Protein 3RF2 (pdb70)

CATH classification: 3.30.1490.10

Nearest PDB structures (foldseek):
  3rf2-assembly1_A  TM=1.006E+00  e=6.688E-35  Aquifex aeolicus
  4pdb-assembly1_A  TM=9.719E-01  e=3.179E-16  Bacillus anthracis str. Sterne
  8uu4-assembly1_h  TM=9.633E-01  e=9.511E-15  Listeria innocua
  8whx-assembly1_i  TM=9.579E-01  e=1.996E-14  Mycolicibacterium smegmatis MC2 155
  8cwo-assembly1_H  TM=9.218E-01  e=1.378E-14  Cutibacterium acnes

Organism: Aquifex aeolicus (strain VF5) (NCBI:txid224324)

Sequence (165 aa):
VDPIADMFSAIKNAIMRRDDFLYVPSSKLKERILDVLKKEGFIQDWEALKGEKYEEEYKKMKELAEKSPNPKMKRYLKQLEEYNKGTQYPIKIYLKYLDPKKRKSAITNIVKVSKGGRRVYAGVRTMPYVKRGLGIAIVSTDAGVMTDHEARRMRKGGEVIAFVW

Radius of gyration: 17.07 Å; Cα contacts (8 Å, |Δi|>4): 279; chains: 1; bounding box: 38×42×46 Å

InterPro domains:
  IPR000630 Small ribosomal subunit protein uS8 [MF_01302_B] (2-168)
  IPR000630 Small ribosomal subunit protein uS8 [PF00410] (5-168)
  IPR000630 Small ribosomal subunit protein uS8 [PTHR11758] (1-167)
  IPR035987 Small ribosomal subunit protein uS8 superfamily [SSF56047] (4-168)
  IPR047863 Small ribosomal subunit protein uS8, conserved site [PS00053] (138-155)

Structure (mmCIF, N/CA/C/O backbone):
data_3RF2
#
_entry.id   3RF2
#
_cell.length_a   96.235
_cell.length_b   96.235
_cell.length_c   37.614
_cell.angle_alpha   90.000
_cell.angle_beta   90.000
_cell.angle_gamma   90.000
#
_symmetry.space_group_name_H-M   'P 41 21 2'
#
loop_
_entity.id
_entity.type
_entity.pdbx_description
1 polymer '30S ribosomal protein S8'
2 non-polymer 'SULFATE ION'
3 water water
#
loop_
_atom_site.group_PDB
_atom_site.id
_atom_site.type_symbol
_atom_site.label_atom_id
_atom_site.label_alt_id
_atom_site.label_comp_id
_atom_site.label_asym_id
_atom_site.label_entity_id
_atom_site.label_seq_id
_atom_site.pdbx_PDB_ins_code
_atom_site.Cartn_x
_atom_site.Cartn_y
_atom_site.Cartn_z
_atom_site.occupancy
_atom_site.B_iso_or_equiv
_atom_site.auth_seq_id
_atom_site.auth_comp_id
_atom_site.auth_asym_id
_atom_site.auth_atom_id
_atom_site.pdbx_PDB_model_num
ATOM 1 N N . VAL A 1 4 ? -14.339 -31.248 11.547 1.00 70.90 4 VAL A N 1
ATOM 2 C CA . VAL A 1 4 ? -12.993 -31.784 11.360 1.00 71.35 4 VAL A CA 1
ATOM 3 C C . VAL A 1 4 ? -12.326 -31.180 10.124 1.00 69.43 4 VAL A C 1
ATOM 4 O O . VAL A 1 4 ? -12.473 -31.694 9.016 1.00 72.80 4 VAL A O 1
ATOM 6 N N . ASP A 1 5 ? -11.602 -30.083 10.326 1.00 64.28 5 ASP A N 1
ATOM 7 C CA . ASP A 1 5 ? -10.896 -29.387 9.247 1.00 60.99 5 ASP A CA 1
ATOM 8 C C . ASP A 1 5 ? -9.395 -29.492 9.506 1.00 60.21 5 ASP A C 1
ATOM 9 O O . ASP A 1 5 ? -8.868 -28.771 10.345 1.00 62.57 5 ASP A O 1
ATOM 14 N N . PRO A 1 6 ? -8.704 -30.398 8.793 1.00 57.97 6 PRO A N 1
ATOM 15 C CA . PRO A 1 6 ? -7.268 -30.641 9.023 1.00 55.06 6 PRO A CA 1
ATOM 16 C C . PRO A 1 6 ? -6.394 -29.410 8.776 1.00 49.67 6 PRO A C 1
ATOM 17 O O . PRO A 1 6 ? -5.518 -29.095 9.585 1.00 49.29 6 PRO A O 1
ATOM 21 N N . ILE A 1 7 ? -6.617 -28.732 7.659 1.00 42.17 7 ILE A N 1
ATOM 22 C CA . ILE A 1 7 ? -5.845 -27.542 7.350 1.00 42.54 7 ILE A CA 1
ATOM 23 C C . ILE A 1 7 ? -5.994 -26.498 8.455 1.00 46.33 7 ILE A C 1
ATOM 24 O O . ILE A 1 7 ? -5.024 -25.854 8.848 1.00 45.83 7 ILE A O 1
ATOM 29 N N . ALA A 1 8 ? -7.202 -26.365 8.992 1.00 49.25 8 ALA A N 1
ATOM 30 C CA . ALA A 1 8 ? -7.434 -25.439 10.094 1.00 49.04 8 ALA A CA 1
ATOM 31 C C . ALA A 1 8 ? -6.709 -25.887 11.365 1.00 49.95 8 ALA A C 1
ATOM 32 O O . ALA A 1 8 ? -6.201 -25.069 12.122 1.00 50.99 8 ALA A O 1
ATOM 34 N N . ASP A 1 9 ? -6.663 -27.190 11.603 1.00 49.63 9 ASP A N 1
ATOM 35 C CA . ASP A 1 9 ? -6.044 -27.697 12.825 1.00 49.86 9 ASP A CA 1
ATOM 36 C C . ASP A 1 9 ? -4.509 -27.549 12.796 1.00 47.66 9 ASP A C 1
ATOM 37 O O . ASP A 1 9 ? -3.867 -27.376 13.832 1.00 51.77 9 ASP A O 1
ATOM 42 N N . MET A 1 10 ? -3.939 -27.595 11.597 1.00 40.14 10 MET A N 1
ATOM 43 C CA . MET A 1 10 ? -2.529 -27.284 11.394 1.00 42.00 10 MET A CA 1
ATOM 44 C C . MET A 1 10 ? -2.214 -25.826 11.745 1.00 44.69 10 MET A C 1
ATOM 45 O O . MET A 1 10 ? -1.163 -25.531 12.327 1.00 47.01 10 MET A O 1
ATOM 50 N N . PHE A 1 11 ? -3.109 -24.910 11.375 1.00 41.46 11 PHE A N 1
ATOM 51 C CA . PHE A 1 11 ? -2.846 -23.494 11.615 1.00 38.59 11 PHE A CA 1
ATOM 52 C C . PHE A 1 11 ? -2.755 -23.269 13.114 1.00 38.83 11 PHE A C 1
ATOM 53 O O . PHE A 1 11 ? -1.860 -22.564 13.590 1.00 34.28 11 PHE A O 1
ATOM 61 N N . SER A 1 12 ? -3.674 -23.897 13.844 1.00 42.11 12 SER A N 1
ATOM 62 C CA . SER A 1 12 ? -3.708 -23.846 15.308 1.00 45.92 12 SER A CA 1
ATOM 63 C C . SER A 1 12 ? -2.417 -24.345 15.953 1.00 47.04 12 SER A C 1
ATOM 64 O O . SER A 1 12 ? -1.800 -23.631 16.744 1.00 49.45 12 SER A O 1
ATOM 67 N N . ALA A 1 13 ? -2.038 -25.581 15.639 1.00 45.91 13 ALA A N 1
ATOM 68 C CA . ALA A 1 13 ? -0.764 -26.133 16.095 1.00 45.36 13 ALA A CA 1
ATOM 69 C C . ALA A 1 13 ? 0.398 -25.155 15.835 1.00 43.69 13 ALA A C 1
ATOM 70 O O . ALA A 1 13 ? 1.209 -24.858 16.723 1.00 40.83 13 ALA A O 1
ATOM 72 N N . ILE A 1 14 ? 0.474 -24.656 14.606 1.00 41.23 14 ILE A N 1
ATOM 73 C CA . ILE A 1 14 ? 1.566 -23.780 14.237 1.00 39.15 14 ILE A CA 1
ATOM 74 C C . ILE A 1 14 ? 1.575 -22.589 15.185 1.00 40.11 14 ILE A C 1
ATOM 75 O O . ILE A 1 14 ? 2.609 -22.258 15.774 1.00 35.77 14 ILE A O 1
ATOM 80 N N . LYS A 1 15 ? 0.410 -21.971 15.356 1.00 39.08 15 LYS A N 1
ATOM 81 C CA . LYS A 1 15 ? 0.299 -20.784 16.193 1.00 42.61 15 LYS A CA 1
ATOM 82 C C . LYS A 1 15 ? 0.714 -21.061 17.638 1.00 46.13 15 LYS A C 1
ATOM 83 O O . LYS A 1 15 ? 1.391 -20.247 18.261 1.00 49.92 15 LYS A O 1
ATOM 89 N N . ASN A 1 16 ? 0.290 -22.193 18.180 1.00 45.08 16 ASN A N 1
ATOM 90 C CA . ASN A 1 16 ? 0.604 -22.501 19.571 1.00 47.68 16 ASN A CA 1
ATOM 91 C C . ASN A 1 16 ? 2.090 -22.732 19.786 1.00 41.89 16 ASN A C 1
ATOM 92 O O . ASN A 1 16 ? 2.666 -22.260 20.763 1.00 38.67 16 ASN A O 1
ATOM 97 N N . ALA A 1 17 ? 2.700 -23.458 18.856 1.00 40.34 17 ALA A N 1
ATOM 98 C CA . ALA A 1 17 ? 4.123 -23.724 18.922 1.00 38.36 17 ALA A CA 1
ATOM 99 C C . ALA A 1 17 ? 4.866 -22.399 18.881 1.00 42.30 17 ALA A C 1
ATOM 100 O O . ALA A 1 17 ? 5.813 -22.176 19.636 1.00 45.96 17 ALA A O 1
ATOM 102 N N . ILE A 1 18 ? 4.417 -21.499 18.020 1.00 42.41 18 ILE A N 1
ATOM 103 C CA . ILE A 1 18 ? 5.007 -20.168 17.972 1.00 42.44 18 ILE A CA 1
ATOM 104 C C . ILE A 1 18 ? 4.890 -19.462 19.316 1.00 43.13 18 ILE A C 1
ATOM 105 O O . ILE A 1 18 ? 5.842 -18.853 19.801 1.00 43.23 18 ILE A O 1
ATOM 110 N N . MET A 1 19 ? 3.725 -19.543 19.928 1.00 46.84 19 MET A N 1
ATOM 111 C CA . MET A 1 19 ? 3.540 -18.836 21.179 1.00 50.47 19 MET A CA 1
ATOM 112 C C . MET A 1 19 ? 4.326 -19.482 22.317 1.00 50.65 19 MET A C 1
ATOM 113 O O . MET A 1 19 ? 4.623 -18.837 23.316 1.00 51.84 19 MET A O 1
ATOM 118 N N . ARG A 1 20 ? 4.692 -20.745 22.130 1.00 48.88 20 ARG A N 1
ATOM 119 C CA . ARG A 1 20 ? 5.584 -21.439 23.044 1.00 47.48 20 ARG A CA 1
ATOM 120 C C . ARG A 1 20 ? 7.060 -21.118 22.771 1.00 52.05 20 ARG A C 1
ATOM 121 O O . ARG A 1 20 ? 7.947 -21.531 23.530 1.00 52.74 20 ARG A O 1
ATOM 129 N N . ARG A 1 21 ? 7.321 -20.394 21.683 1.00 50.02 21 ARG A N 1
ATOM 130 C CA . ARG A 1 21 ? 8.688 -20.085 21.258 1.00 49.73 21 ARG A CA 1
ATOM 131 C C . ARG A 1 21 ? 9.448 -21.346 20.877 1.00 48.29 21 ARG A C 1
ATOM 132 O O . ARG A 1 21 ? 10.648 -21.460 21.114 1.00 45.89 21 ARG A O 1
ATOM 140 N N . ASP A 1 22 ? 8.740 -22.299 20.285 1.00 49.63 22 ASP A N 1
ATOM 141 C CA . ASP A 1 22 ? 9.359 -23.547 19.862 1.00 46.21 22 ASP A CA 1
ATOM 142 C C . ASP A 1 22 ? 10.076 -23.438 18.510 1.00 40.19 22 ASP A C 1
ATOM 143 O O . ASP A 1 22 ? 9.714 -22.643 17.644 1.00 38.85 22 ASP A O 1
ATOM 148 N N . ASP A 1 23 ? 11.080 -24.279 18.339 1.00 36.50 23 ASP A N 1
ATOM 149 C CA . ASP A 1 23 ? 11.864 -24.341 17.117 1.00 37.96 23 ASP A CA 1
ATOM 150 C C . ASP A 1 23 ? 11.125 -25.074 16.011 1.00 36.54 23 ASP A C 1
ATOM 151 O O . ASP A 1 23 ? 11.300 -24.782 14.827 1.00 34.46 23 ASP A O 1
ATOM 156 N N . PHE A 1 24 ? 10.298 -26.038 16.391 1.00 37.20 24 PHE A N 1
ATOM 157 C CA . PHE A 1 24 ? 9.588 -26.836 15.403 1.00 37.45 24 PHE A CA 1
ATOM 158 C C . PHE A 1 24 ? 8.326 -27.488 15.952 1.00 40.07 24 PHE A C 1
ATOM 159 O O . PHE A 1 24 ? 7.991 -27.342 17.122 1.00 43.45 24 PHE A O 1
ATOM 167 N N . LEU A 1 25 ? 7.666 -28.205 15.161 1.00 38.46 25 LEU A N 1
ATOM 168 C CA . LEU A 1 25 ? 6.487 -28.959 15.551 1.00 42.87 25 LEU A CA 1
ATOM 169 C C . LEU A 1 25 ? 6.169 -29.940 14.442 1.00 41.07 25 LEU A C 1
ATOM 170 O O . LEU A 1 25 ? 6.639 -29.787 13.320 1.00 36.97 25 LEU A O 1
ATOM 175 N N . TYR A 1 26 ? 5.410 -31.012 14.660 1.00 43.90 26 TYR A N 1
ATOM 176 C CA . TYR A 1 26 ? 5.043 -32.001 13.659 1.00 44.76 26 TYR A CA 1
ATOM 177 C C . TYR A 1 26 ? 3.561 -31.897 13.338 1.00 45.98 26 TYR A C 1
ATOM 178 O O . TYR A 1 26 ? 2.753 -31.562 14.198 1.00 39.15 26 TYR A O 1
ATOM 187 N N . VAL A 1 27 ? 3.210 -32.195 12.095 1.00 48.92 27 VAL A N 1
ATOM 188 C CA . VAL A 1 27 ? 1.795 -32.310 11.720 1.00 47.36 27 VAL A CA 1
ATOM 189 C C . VAL A 1 27 ? 1.546 -33.517 10.809 1.00 45.80 27 VAL A C 1
ATOM 190 O O . VAL A 1 27 ? 2.451 -33.975 10.116 1.00 44.97 27 VAL A O 1
ATOM 194 N N . PRO A 1 28 ? 0.310 -34.042 10.807 1.00 46.31 28 PRO A N 1
ATOM 195 C CA . PRO A 1 28 ? -0.019 -35.154 9.907 1.00 46.37 28 PRO A CA 1
ATOM 196 C C . PRO A 1 28 ? 0.150 -34.809 8.432 1.00 45.41 28 PRO A C 1
ATOM 197 O O . PRO A 1 28 ? -0.153 -33.695 8.021 1.00 51.67 28 PRO A O 1
ATOM 201 N N . SER A 1 29 ? 0.609 -35.765 7.641 1.00 45.99 29 SER A N 1
ATOM 202 C CA . SER A 1 29 ? 0.814 -35.565 6.209 1.00 52.52 29 SER A CA 1
ATOM 203 C C . SER A 1 29 ? -0.494 -35.193 5.520 1.00 56.46 29 SER A C 1
ATOM 204 O O . SER A 1 29 ? -1.566 -35.497 6.028 1.00 57.86 29 SER A O 1
ATOM 207 N N . SER A 1 30 ? -0.378 -34.548 4.361 1.00 56.07 30 SER A N 1
ATOM 208 C CA . SER A 1 30 ? -1.487 -34.185 3.497 1.00 59.00 30 SER A CA 1
ATOM 209 C C . SER A 1 30 ? -0.838 -33.549 2.284 1.00 57.36 30 SER A C 1
ATOM 210 O O . SER A 1 30 ? 0.151 -32.851 2.438 1.00 5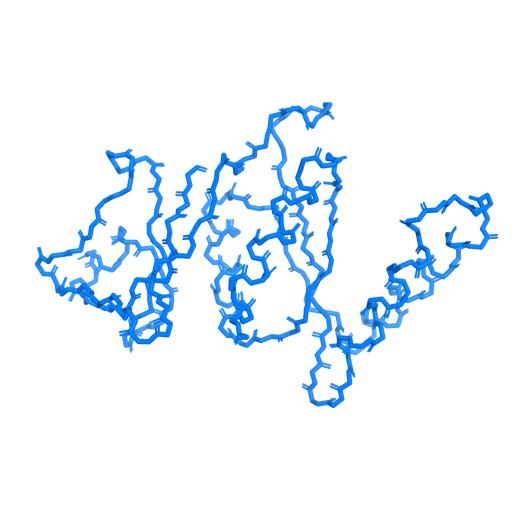8.30 30 SER A O 1
ATOM 213 N N . LYS A 1 31 ? -1.365 -33.759 1.082 1.00 49.85 31 LYS A N 1
ATOM 214 C CA . LYS A 1 31 ? -0.717 -33.164 -0.094 1.00 49.98 31 LYS A CA 1
ATOM 215 C C . LYS A 1 31 ? -1.049 -31.681 -0.223 1.00 51.40 31 LYS A C 1
ATOM 216 O O . LYS A 1 31 ? -0.240 -30.875 -0.696 1.00 52.44 31 LYS A O 1
ATOM 222 N N . LEU A 1 32 ? -2.258 -31.334 0.188 1.00 47.23 32 LEU A N 1
ATOM 223 C CA . LEU A 1 32 ? -2.678 -29.946 0.271 1.00 44.65 32 LEU A CA 1
ATOM 224 C C . LEU A 1 32 ? -1.830 -29.191 1.297 1.00 42.30 32 LEU A C 1
ATOM 225 O O . LEU A 1 32 ? -1.335 -28.110 1.014 1.00 46.28 32 LEU A O 1
ATOM 230 N N . LYS A 1 33 ? -1.686 -29.763 2.487 1.00 43.00 33 LYS A N 1
ATOM 231 C CA . LYS A 1 33 ? -0.859 -29.178 3.539 1.00 43.40 33 LYS A CA 1
ATOM 232 C C . LYS A 1 33 ? 0.574 -28.925 3.055 1.00 39.75 33 LYS A C 1
ATOM 233 O O . LYS A 1 33 ? 1.175 -27.895 3.332 1.00 40.22 33 LYS A O 1
ATOM 239 N N . GLU A 1 34 ? 1.109 -29.883 2.318 1.00 35.99 34 GLU A N 1
ATOM 240 C CA . GLU A 1 34 ? 2.420 -29.752 1.737 1.00 40.63 34 GLU A CA 1
ATOM 241 C C . GLU A 1 34 ? 2.522 -28.594 0.761 1.00 40.15 34 GLU A C 1
ATOM 242 O O . GLU A 1 34 ? 3.526 -27.889 0.767 1.00 36.28 34 GLU A O 1
ATOM 248 N N . ARG A 1 35 ? 1.519 -28.407 -0.097 1.00 41.15 35 ARG A N 1
ATOM 249 C CA . ARG A 1 35 ? 1.567 -27.293 -1.039 1.00 42.04 35 ARG A CA 1
ATOM 250 C C . ARG A 1 35 ? 1.445 -25.992 -0.291 1.00 38.16 35 ARG A C 1
ATOM 251 O O . ARG A 1 35 ? 1.991 -24.979 -0.714 1.00 37.31 35 ARG A O 1
ATOM 259 N N . ILE A 1 36 ? 0.719 -26.025 0.820 1.00 34.97 36 ILE A N 1
ATOM 260 C CA . ILE A 1 36 ? 0.536 -24.826 1.642 1.00 34.20 36 ILE A CA 1
ATOM 261 C C . ILE A 1 36 ? 1.837 -24.437 2.350 1.00 29.03 36 ILE A C 1
ATOM 262 O O . ILE A 1 36 ? 2.254 -23.289 2.303 1.00 30.58 36 ILE A O 1
ATOM 267 N N . LEU A 1 37 ? 2.479 -25.424 2.965 1.00 30.30 37 LEU A N 1
ATOM 268 C CA . LEU A 1 37 ? 3.758 -25.228 3.624 1.00 33.60 37 LEU A CA 1
ATOM 269 C C . LEU A 1 37 ? 4.805 -24.756 2.651 1.00 37.11 37 LEU A C 1
ATOM 270 O O . LEU A 1 37 ? 5.717 -24.027 3.028 1.00 37.86 37 LEU A O 1
ATOM 275 N N . ASP A 1 38 ? 4.680 -25.168 1.397 1.00 38.56 38 ASP A N 1
ATOM 276 C CA . ASP A 1 38 ? 5.638 -24.754 0.378 1.00 37.21 38 ASP A CA 1
ATOM 277 C C . ASP A 1 38 ? 5.459 -23.286 0.034 1.00 33.42 38 ASP A C 1
ATOM 278 O O . ASP A 1 38 ? 6.445 -22.571 -0.206 1.00 35.16 38 ASP A O 1
ATOM 283 N N . VAL A 1 39 ? 4.210 -22.832 0.029 1.00 27.01 39 VAL A N 1
ATOM 284 C CA . VAL A 1 39 ? 3.965 -21.395 -0.077 1.00 30.39 39 VAL A CA 1
ATOM 285 C C . VAL A 1 39 ? 4.562 -20.648 1.116 1.00 31.28 39 VAL A C 1
ATOM 286 O O . VAL A 1 39 ? 5.215 -19.616 0.958 1.00 31.81 39 VAL A O 1
ATOM 290 N N . LEU A 1 40 ? 4.312 -21.165 2.313 1.00 31.54 40 LEU A N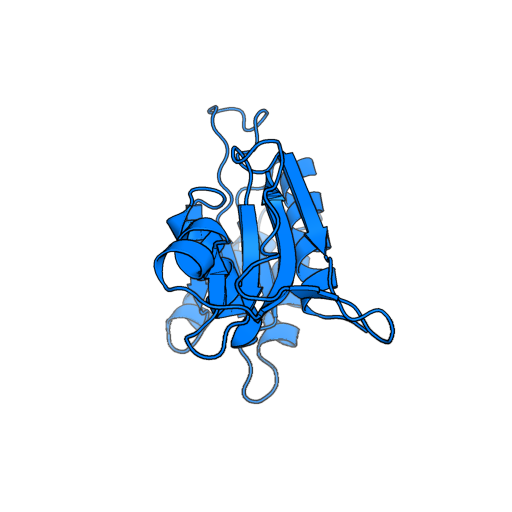 1
ATOM 291 C CA . LEU A 1 40 ? 4.760 -20.499 3.531 1.00 29.11 40 LEU A CA 1
ATOM 292 C C . LEU A 1 40 ? 6.295 -20.378 3.566 1.00 27.57 40 LEU A C 1
ATOM 293 O O . LEU A 1 40 ? 6.836 -19.348 3.976 1.00 26.84 40 LEU A O 1
ATOM 298 N N . LYS A 1 41 ? 6.979 -21.428 3.129 1.00 24.39 41 LYS A N 1
ATOM 299 C CA . LYS A 1 41 ? 8.443 -21.433 3.057 1.00 28.99 41 LYS A CA 1
ATOM 300 C C . LYS A 1 41 ? 8.957 -20.448 2.007 1.00 34.69 41 LYS A C 1
ATOM 301 O O . LYS A 1 41 ? 9.881 -19.666 2.245 1.00 33.20 41 LYS A O 1
ATOM 307 N N . LYS A 1 42 ? 8.339 -20.499 0.835 1.00 37.11 42 LYS A N 1
ATOM 308 C CA . LYS A 1 42 ? 8.692 -19.616 -0.257 1.00 39.72 42 LYS A CA 1
ATOM 309 C C . LYS A 1 42 ? 8.512 -18.143 0.130 1.00 36.21 42 LYS A C 1
ATOM 310 O O . LYS A 1 42 ? 9.281 -17.293 -0.306 1.00 32.07 42 LYS A O 1
ATOM 316 N N . GLU A 1 43 ? 7.498 -17.837 0.941 1.00 31.79 43 GLU A N 1
ATOM 317 C CA . GLU A 1 43 ? 7.239 -16.451 1.324 1.00 33.62 43 GLU A CA 1
ATOM 318 C C . GLU A 1 43 ? 8.009 -16.001 2.554 1.00 31.62 43 GLU A C 1
ATOM 319 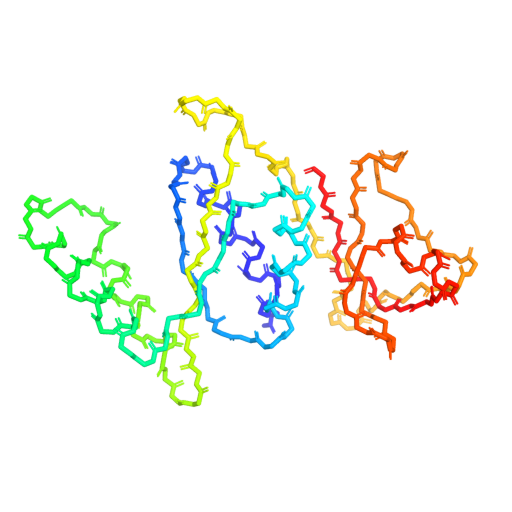O O . GLU A 1 43 ? 7.968 -14.830 2.918 1.00 33.82 43 GLU A O 1
ATOM 325 N N . GLY A 1 44 ? 8.685 -16.935 3.209 1.00 28.02 44 GLY A N 1
ATOM 326 C CA . GLY A 1 44 ? 9.498 -16.598 4.362 1.00 29.09 44 GLY A CA 1
ATOM 327 C C . GLY A 1 44 ? 8.759 -16.609 5.684 1.00 29.95 44 GLY A C 1
ATOM 328 O O . GLY A 1 44 ? 9.230 -16.043 6.669 1.00 31.46 44 GLY A O 1
ATOM 329 N N . PHE A 1 45 ? 7.598 -17.256 5.715 1.00 28.49 45 PHE A N 1
ATOM 330 C CA . PHE A 1 45 ? 6.795 -17.314 6.919 1.00 21.39 45 PHE A CA 1
ATOM 331 C C . PHE A 1 45 ? 7.221 -18.462 7.827 1.00 26.54 45 PHE A C 1
ATOM 332 O O . PHE A 1 45 ? 6.997 -18.407 9.031 1.00 25.27 45 PHE A O 1
ATOM 340 N N . ILE A 1 46 ? 7.802 -19.510 7.242 1.00 24.89 46 ILE A N 1
ATOM 341 C CA . ILE A 1 46 ? 8.443 -20.578 8.007 1.00 24.44 46 ILE A CA 1
ATOM 342 C C . ILE A 1 46 ? 9.861 -20.754 7.492 1.00 24.87 46 ILE A C 1
ATOM 343 O O . ILE A 1 46 ? 10.192 -20.286 6.403 1.00 27.71 46 ILE A O 1
ATOM 348 N N . GLN A 1 47 ? 10.690 -21.432 8.271 1.00 23.16 47 GLN A N 1
ATOM 349 C CA . GLN A 1 47 ? 12.070 -21.660 7.879 1.00 23.69 47 GLN A CA 1
ATOM 350 C C . GLN A 1 47 ? 12.197 -22.816 6.877 1.00 33.96 47 GLN A C 1
ATOM 351 O O . GLN A 1 47 ? 12.951 -22.738 5.906 1.00 34.57 47 GLN A O 1
ATOM 357 N N . ASP A 1 48 ? 11.462 -23.893 7.123 1.00 34.54 48 ASP A N 1
ATOM 358 C CA . ASP A 1 48 ? 11.543 -25.073 6.267 1.00 33.20 48 ASP A CA 1
ATOM 359 C C . ASP A 1 48 ? 10.535 -26.076 6.790 1.00 33.39 48 ASP A C 1
ATOM 360 O O . ASP A 1 48 ? 9.902 -25.849 7.828 1.00 29.30 48 ASP A O 1
ATOM 365 N N . TRP A 1 49 ? 10.363 -27.165 6.051 1.00 32.37 49 TRP A N 1
ATOM 366 C CA . TRP A 1 49 ? 9.545 -28.274 6.501 1.00 33.28 49 TRP A CA 1
ATOM 367 C C . TRP A 1 49 ? 10.078 -29.544 5.848 1.00 35.80 49 TRP A C 1
ATOM 368 O O . TRP A 1 49 ? 10.551 -29.513 4.710 1.00 36.91 49 TRP A O 1
ATOM 379 N N . GLU A 1 50 ? 10.007 -30.654 6.566 1.00 40.67 50 GLU A N 1
ATOM 380 C CA . GLU A 1 50 ? 10.514 -31.931 6.058 1.00 46.49 50 GLU A CA 1
ATOM 381 C C . GLU A 1 50 ? 9.433 -33.019 6.055 1.00 45.11 50 GLU A C 1
ATOM 382 O O . GLU A 1 50 ? 8.726 -33.179 7.036 1.00 40.82 50 GLU A O 1
ATOM 388 N N . ALA A 1 51 ? 9.322 -33.778 4.969 1.00 50.12 51 ALA A N 1
ATOM 389 C CA . ALA A 1 51 ? 8.533 -35.014 5.001 1.00 55.07 51 ALA A CA 1
ATOM 390 C C . ALA A 1 51 ? 9.316 -36.117 5.709 1.00 54.54 51 ALA A C 1
ATOM 391 O O . ALA A 1 51 ? 10.384 -36.522 5.250 1.00 56.73 51 ALA A O 1
ATOM 393 N N . LEU A 1 52 ? 8.788 -36.598 6.829 1.00 50.96 52 LEU A N 1
ATOM 394 C CA . LEU A 1 52 ? 9.463 -37.633 7.603 1.00 47.28 52 LEU A CA 1
ATOM 395 C C . LEU A 1 52 ? 9.063 -39.035 7.124 1.00 48.40 52 LEU A C 1
ATOM 396 O O . LEU A 1 52 ? 8.263 -39.716 7.761 1.00 47.29 52 LEU A O 1
ATOM 401 N N . LYS A 1 53 ? 9.624 -39.437 5.986 1.00 51.13 53 LYS A N 1
ATOM 402 C CA . LYS A 1 53 ? 9.410 -40.758 5.406 1.00 55.02 53 LYS A CA 1
ATOM 403 C C . LYS A 1 53 ? 10.700 -41.574 5.426 1.00 58.02 53 LYS A C 1
ATOM 404 O O . LYS A 1 53 ? 11.707 -41.148 5.998 1.00 62.05 53 LYS A O 1
ATOM 410 N N . GLY A 1 54 ? 10.665 -42.737 4.782 1.00 78.99 54 GLY A N 1
ATOM 411 C CA . GLY A 1 54 ? 11.832 -43.593 4.631 1.00 76.51 54 GLY A CA 1
ATOM 412 C C . GLY A 1 54 ? 12.839 -43.557 5.767 1.00 74.80 54 GLY A C 1
ATOM 413 O O . GLY A 1 54 ? 12.469 -43.653 6.941 1.00 57.69 54 GLY A O 1
ATOM 414 N N . GLU A 1 55 ? 14.118 -43.423 5.410 1.00 72.00 55 GLU A N 1
ATOM 415 C CA . GLU A 1 55 ? 15.212 -43.381 6.379 1.00 70.53 55 GLU A CA 1
ATOM 416 C C . GLU A 1 55 ? 15.097 -42.166 7.295 1.00 68.31 55 GLU A C 1
ATOM 417 O O . GLU A 1 55 ? 15.533 -42.201 8.450 1.00 65.71 55 GLU A O 1
ATOM 423 N N . LYS A 1 56 ? 14.521 -41.086 6.768 1.00 66.62 56 LYS A N 1
ATOM 424 C CA . LYS A 1 56 ? 14.368 -39.849 7.537 1.00 62.64 56 LYS A CA 1
ATOM 425 C C . LYS A 1 56 ? 13.451 -39.998 8.742 1.00 60.39 56 LYS A C 1
ATOM 426 O O . LYS A 1 56 ? 13.717 -39.435 9.798 1.00 59.98 56 LYS A O 1
ATOM 432 N N . TYR A 1 57 ? 12.375 -40.764 8.596 1.00 57.36 57 TYR A N 1
ATOM 433 C CA . TYR A 1 57 ? 11.486 -40.976 9.730 1.00 58.05 57 TYR A CA 1
ATOM 434 C C . TYR A 1 57 ? 12.190 -41.708 10.858 1.00 62.09 57 TYR A C 1
ATOM 435 O O . TYR A 1 57 ? 12.081 -41.303 12.014 1.00 65.19 57 TYR A O 1
ATOM 444 N N . GLU A 1 58 ? 12.906 -42.782 10.513 1.00 64.34 58 GLU A N 1
ATOM 445 C CA . GLU A 1 58 ? 13.688 -43.567 11.475 1.00 66.79 58 GLU A CA 1
ATOM 446 C C . GLU A 1 58 ? 14.607 -42.680 12.302 1.00 62.91 58 GLU A C 1
ATOM 447 O O . GLU A 1 58 ? 14.536 -42.654 13.537 1.00 60.61 58 GLU A O 1
ATOM 453 N N . GLU A 1 59 ? 15.499 -41.984 11.603 1.00 63.15 59 GLU A N 1
ATOM 454 C CA . GLU A 1 59 ? 16.406 -41.042 12.234 1.00 65.71 59 GLU A CA 1
ATOM 455 C C . GLU A 1 59 ? 15.688 -40.275 13.335 1.00 67.22 59 GLU A C 1
ATOM 456 O O . GLU A 1 59 ? 16.099 -40.320 14.505 1.00 63.31 59 GLU A O 1
ATOM 462 N N . GLU A 1 60 ? 14.597 -39.605 12.949 1.00 68.36 60 GLU A N 1
ATOM 463 C CA . GLU A 1 60 ? 13.856 -38.705 13.828 1.00 67.34 60 GLU A CA 1
ATOM 464 C C . GLU A 1 60 ? 13.348 -39.370 15.091 1.00 57.35 60 GLU A C 1
ATOM 465 O O . GLU A 1 60 ? 13.539 -38.883 16.202 1.00 57.31 60 GLU A O 1
ATOM 471 N N . TYR A 1 61 ? 12.662 -40.482 14.907 1.00 57.47 61 TYR A N 1
ATOM 472 C CA . TYR A 1 61 ? 12.117 -41.232 16.033 1.00 62.30 61 TYR A CA 1
ATOM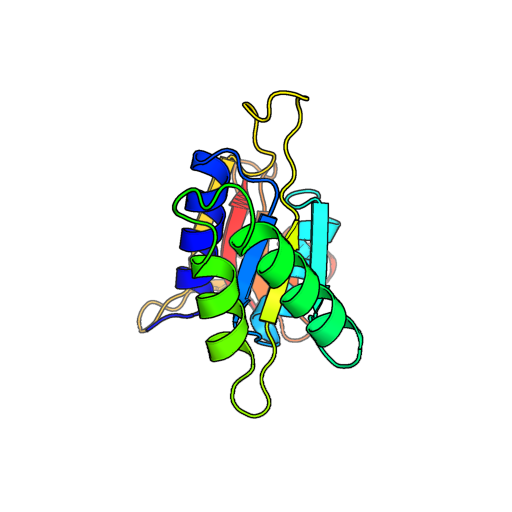 473 C C . TYR A 1 61 ? 13.226 -41.581 17.054 1.00 63.22 61 TYR A C 1
ATOM 474 O O . TYR A 1 61 ? 13.070 -41.380 18.258 1.00 61.62 61 TYR A O 1
ATOM 483 N N . LYS A 1 62 ? 14.356 -42.079 16.572 1.00 67.16 62 LYS A N 1
ATOM 484 C CA . LYS A 1 62 ? 15.477 -42.390 17.462 1.00 68.31 62 LYS A CA 1
ATOM 485 C C . LYS A 1 62 ? 15.889 -41.183 18.299 1.00 64.11 62 LYS A C 1
ATOM 486 O O . LYS A 1 62 ? 15.980 -41.271 19.529 1.00 59.25 62 LYS A O 1
ATOM 492 N N . LYS A 1 63 ? 16.122 -40.056 17.621 1.00 62.21 63 LYS A N 1
ATOM 493 C CA . LYS A 1 63 ? 16.549 -38.829 18.272 1.00 60.90 63 LYS A CA 1
ATOM 494 C C . LYS A 1 63 ? 15.628 -38.420 19.410 1.00 61.55 63 LYS A C 1
ATOM 495 O O . LYS A 1 63 ? 16.046 -38.403 20.568 1.00 63.31 63 LYS A O 1
ATOM 501 N N . MET A 1 64 ? 14.378 -38.087 19.082 1.00 60.60 64 MET A N 1
ATOM 502 C CA . MET A 1 64 ? 13.406 -37.685 20.100 1.00 59.17 64 MET A CA 1
ATOM 503 C C . MET A 1 64 ? 13.281 -38.762 21.163 1.00 59.13 64 MET A C 1
ATOM 504 O O . MET A 1 64 ? 13.096 -38.468 22.344 1.00 60.19 64 MET A O 1
ATOM 509 N N . LYS A 1 65 ? 13.371 -40.010 20.729 1.00 60.20 65 LYS A N 1
ATOM 510 C CA . LYS A 1 65 ? 13.384 -41.136 21.667 1.00 65.50 65 LYS A CA 1
ATOM 511 C C . LYS A 1 65 ? 14.525 -40.947 22.659 1.00 62.36 65 LYS A C 1
ATOM 512 O O . LYS A 1 65 ? 14.316 -40.938 23.874 1.00 63.49 65 LYS A O 1
ATOM 518 N N . GLU A 1 66 ? 15.727 -40.754 22.130 1.00 59.68 66 GLU A N 1
ATOM 519 C CA . GLU A 1 66 ? 16.897 -40.539 22.971 1.00 65.45 66 GLU A CA 1
ATOM 520 C C . GLU A 1 66 ? 16.633 -39.405 23.947 0.58 67.50 66 GLU A C 1
ATOM 521 O O . GLU A 1 66 ? 16.743 -39.571 25.166 1.00 69.14 66 GLU A O 1
ATOM 527 N N . LEU A 1 67 ? 16.261 -38.256 23.394 1.00 66.36 67 LEU A N 1
ATOM 528 C CA . LEU A 1 67 ? 16.013 -37.058 24.180 1.00 66.83 67 LEU A CA 1
ATOM 529 C C . LEU A 1 67 ? 14.880 -37.236 25.194 1.00 64.89 67 LEU A C 1
ATOM 530 O O . LEU A 1 67 ? 14.966 -36.787 26.337 1.00 65.07 67 LEU A O 1
ATOM 535 N N . ALA A 1 68 ? 13.811 -37.893 24.773 1.00 64.58 68 ALA A N 1
ATOM 536 C CA . ALA A 1 68 ? 12.733 -38.207 25.692 1.00 69.00 68 ALA A CA 1
ATOM 537 C C . ALA A 1 68 ? 13.279 -38.958 26.910 1.00 70.83 68 ALA A C 1
ATOM 538 O O . ALA A 1 68 ? 12.706 -38.902 27.997 1.00 71.57 68 ALA A O 1
ATOM 540 N N . GLU A 1 69 ? 14.409 -39.634 26.731 0.92 70.25 69 GLU A N 1
ATOM 541 C CA . GLU A 1 69 ? 14.903 -40.567 27.741 0.92 69.43 69 GLU A CA 1
ATOM 542 C C . GLU A 1 69 ? 15.856 -39.987 28.783 0.92 71.30 69 GLU A C 1
ATOM 543 O O . GLU A 1 69 ? 16.004 -40.557 29.863 0.92 67.42 69 GLU A O 1
ATOM 549 N N . LYS A 1 70 ? 16.484 -38.854 28.482 1.00 65.61 70 LYS A N 1
ATOM 550 C CA . LYS A 1 70 ? 17.379 -38.223 29.449 1.00 69.35 70 LYS A CA 1
ATOM 551 C C . LYS A 1 70 ? 16.771 -36.949 30.008 1.00 77.65 70 LYS A C 1
ATOM 552 O O . LYS A 1 70 ? 16.202 -36.160 29.263 1.00 82.46 70 LYS A O 1
ATOM 558 N N . SER A 1 71 ? 16.873 -36.744 31.315 0.00 82.71 71 SER A N 1
ATOM 559 C CA . SER A 1 71 ? 16.258 -35.572 31.923 0.00 87.23 71 SER A CA 1
ATOM 560 C C . SER A 1 71 ? 14.841 -35.420 31.383 0.00 91.48 71 SER A C 1
ATOM 561 O O . SER A 1 71 ? 14.519 -34.441 30.712 0.00 91.41 71 SER A O 1
ATOM 563 N N . PRO A 1 72 ? 14.001 -36.406 31.677 0.00 95.51 72 PRO A N 1
ATOM 564 C CA . PRO A 1 72 ? 12.642 -36.470 31.130 0.00 98.75 72 PRO A CA 1
ATOM 565 C C . PRO A 1 72 ? 11.747 -35.304 31.538 0.00 100.82 72 PRO A C 1
ATOM 566 O O . PRO A 1 72 ? 10.961 -35.433 32.477 0.00 101.58 72 PRO A O 1
ATOM 568 N N . ASN A 1 73 ? 11.850 -34.187 30.828 0.00 101.80 73 ASN A N 1
ATOM 569 C CA . ASN A 1 73 ? 10.948 -33.069 31.070 0.00 102.93 73 ASN A CA 1
ATOM 570 C C . ASN A 1 73 ? 9.667 -33.268 30.269 0.00 103.94 73 ASN A C 1
ATOM 571 O O . ASN A 1 73 ? 9.699 -33.823 29.171 0.00 104.32 73 ASN A O 1
ATOM 573 N N . PRO A 1 74 ? 8.531 -32.817 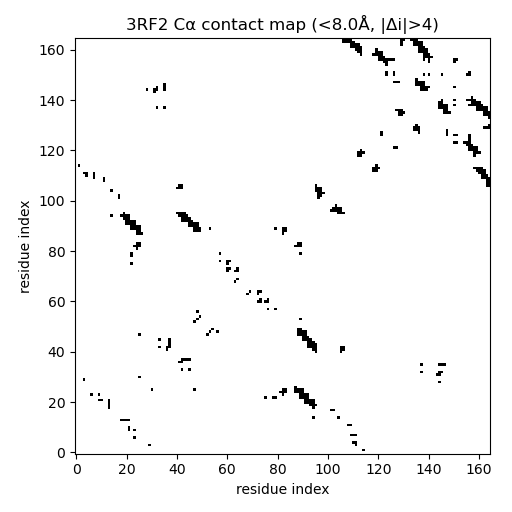30.820 0.00 104.20 74 PRO A N 1
ATOM 574 C CA . PRO A 1 74 ? 7.249 -32.972 30.126 0.00 104.26 74 PRO A CA 1
ATOM 575 C C . PRO A 1 74 ? 7.270 -32.315 28.749 0.00 102.78 74 PRO A C 1
ATOM 576 O O . PRO A 1 74 ? 8.129 -31.474 28.486 0.00 102.40 74 PRO A O 1
ATOM 578 N N . LYS A 1 75 ? 6.336 -32.704 27.886 0.00 101.52 75 LYS A N 1
ATOM 579 C CA . LYS A 1 75 ? 6.238 -32.147 26.539 0.00 99.13 75 LYS A CA 1
ATOM 580 C C . LYS A 1 75 ? 7.393 -32.591 25.642 0.00 96.41 75 LYS A C 1
ATOM 581 O O . LYS A 1 75 ? 7.825 -31.848 24.761 0.00 96.07 75 LYS A O 1
ATOM 583 N N . MET A 1 76 ? 7.888 -33.803 25.877 1.00 94.04 76 MET A N 1
ATOM 584 C CA . MET A 1 76 ? 8.918 -34.397 25.026 1.00 89.15 76 MET A CA 1
ATOM 585 C C . MET A 1 76 ? 8.537 -35.794 24.536 1.00 84.29 76 MET A C 1
ATOM 586 O O . MET A 1 76 ? 8.867 -36.180 23.416 1.00 80.57 76 MET A O 1
ATOM 591 N N . LYS A 1 77 ? 7.852 -36.551 25.387 1.00 85.57 77 LYS A N 1
ATOM 592 C CA . LYS A 1 77 ? 7.314 -37.854 25.007 1.00 84.92 77 LYS A CA 1
ATOM 593 C C . LYS A 1 77 ? 6.221 -37.647 23.952 1.00 84.13 77 LYS A C 1
ATOM 594 O O . LYS A 1 77 ? 5.980 -38.500 23.085 1.00 83.23 77 LYS A O 1
ATOM 600 N N . ARG A 1 78 ? 5.566 -36.493 24.029 1.00 82.90 78 ARG A N 1
ATOM 601 C CA . ARG A 1 78 ? 4.491 -36.147 23.103 1.00 82.51 78 ARG A CA 1
ATOM 602 C C . ARG A 1 78 ? 4.929 -36.292 21.651 1.00 75.85 78 ARG A C 1
ATOM 603 O O . ARG A 1 78 ? 4.179 -36.802 20.816 1.00 77.12 78 ARG A O 1
ATOM 611 N N . TYR A 1 79 ? 6.151 -35.854 21.363 1.00 66.32 79 TYR A N 1
ATOM 612 C CA . TYR A 1 79 ? 6.681 -35.897 20.011 1.00 61.85 79 TYR A CA 1
ATOM 613 C C . TYR A 1 79 ? 6.745 -37.327 19.507 1.00 64.83 79 TYR A C 1
ATOM 614 O O . TYR A 1 79 ? 6.315 -37.620 18.398 1.00 63.44 79 TYR A O 1
ATOM 623 N N . LEU A 1 80 ? 7.282 -38.220 20.331 0.90 70.34 80 LEU A N 1
ATOM 624 C CA . LEU A 1 80 ? 7.163 -39.647 20.075 0.90 72.73 80 LEU A CA 1
ATOM 625 C C . LEU A 1 80 ? 5.718 -39.991 19.764 0.90 75.25 80 LEU A C 1
ATOM 626 O O . LEU A 1 80 ? 5.394 -40.434 18.658 0.90 75.59 80 LEU A O 1
ATOM 631 N N . LYS A 1 81 ? 4.851 -39.796 20.753 1.00 77.15 81 LYS A N 1
ATOM 632 C CA . LYS A 1 81 ? 3.424 -40.012 20.555 1.00 80.41 81 LYS A CA 1
ATOM 633 C C . LYS A 1 81 ? 3.018 -39.494 19.178 1.00 80.52 81 LYS A C 1
ATOM 634 O O . LYS A 1 81 ? 2.645 -40.278 18.302 1.00 80.93 81 LYS A O 1
ATOM 640 N N . GLN A 1 82 ? 3.136 -38.180 18.982 1.00 77.83 82 GLN A N 1
ATOM 641 C CA . GLN A 1 82 ? 2.760 -37.542 17.726 1.00 75.51 82 GLN A CA 1
ATOM 642 C C . GLN A 1 82 ? 3.415 -38.206 16.524 1.00 73.19 82 GLN A C 1
ATOM 643 O O . GLN A 1 82 ? 2.789 -38.357 15.473 1.00 71.78 82 GLN A O 1
ATOM 649 N N . LEU A 1 83 ? 4.680 -38.595 16.678 1.00 72.47 83 LEU A N 1
ATOM 650 C CA . LEU A 1 83 ? 5.455 -39.132 15.565 1.00 73.34 83 LEU A CA 1
ATOM 651 C C . LEU A 1 83 ? 4.922 -40.479 15.085 1.00 77.79 83 LEU A C 1
ATOM 652 O O . LEU A 1 83 ? 5.293 -40.948 14.014 1.00 79.90 83 LEU A O 1
ATOM 657 N N . GLU A 1 84 ? 4.063 -41.102 15.883 1.00 80.15 84 GLU A N 1
ATOM 658 C CA . GLU A 1 84 ? 3.496 -42.401 15.527 1.00 80.65 84 GLU A CA 1
ATOM 659 C C . GLU A 1 84 ? 2.172 -42.261 14.779 1.00 74.40 84 GLU A C 1
ATOM 660 O O . GLU A 1 84 ? 2.016 -42.760 13.665 1.00 70.59 84 GLU A O 1
ATOM 666 N N . GLU A 1 85 ? 1.221 -41.570 15.386 0.92 74.70 85 GLU A N 1
ATOM 667 C CA . GLU A 1 85 ? -0.108 -41.467 14.795 0.92 72.90 85 GLU A CA 1
ATOM 668 C C . GLU A 1 85 ? -0.087 -40.770 13.443 0.92 67.55 85 GLU A C 1
ATOM 669 O O . GLU A 1 85 ? -1.048 -40.889 12.670 0.92 65.21 85 GLU A O 1
ATOM 675 N N . TYR A 1 86 ? 1.002 -40.053 13.150 1.00 60.57 86 TYR A N 1
ATOM 676 C CA . TYR A 1 86 ? 1.065 -39.302 11.896 1.00 64.17 86 TYR A CA 1
ATOM 677 C C . TYR A 1 86 ? 1.606 -40.152 10.732 1.00 62.12 86 TYR A C 1
ATOM 678 O O . TYR A 1 86 ? 1.649 -39.700 9.573 1.00 58.13 86 TYR A O 1
ATOM 687 N N . ASN A 1 87 ? 2.024 -41.378 11.044 1.00 62.56 87 ASN A N 1
ATOM 688 C CA . ASN A 1 87 ? 2.608 -42.253 10.026 1.00 64.68 87 ASN A CA 1
ATOM 689 C C . ASN A 1 87 ? 1.831 -43.541 9.876 1.00 69.75 87 ASN A C 1
ATOM 690 O O . ASN A 1 87 ? 2.352 -44.534 9.367 1.00 67.09 87 ASN A O 1
ATOM 695 N N . LYS A 1 88 ? 0.577 -43.502 10.323 1.00 71.91 88 LYS A N 1
ATOM 696 C CA . LYS A 1 88 ? -0.347 -44.614 10.152 1.00 70.16 88 LYS A CA 1
ATOM 697 C C . LYS A 1 88 ? -0.838 -44.608 8.714 1.00 68.63 88 LYS A C 1
ATOM 698 O O . LYS A 1 88 ? -1.153 -43.555 8.162 1.00 70.80 88 LYS A O 1
ATOM 704 N N . GLY A 1 89 ? -0.860 -45.779 8.095 1.00 65.40 89 GLY A N 1
ATOM 705 C CA . GLY A 1 89 ? -1.337 -45.903 6.731 1.00 63.95 89 GLY A CA 1
ATOM 706 C C . GLY A 1 89 ? -0.385 -45.423 5.653 1.00 63.28 89 GLY A C 1
ATOM 707 O O . GLY A 1 89 ? 0.842 -45.580 5.758 1.00 64.52 89 GLY A O 1
ATOM 708 N N . THR A 1 90 ? -0.957 -44.862 4.594 0.86 60.66 90 THR A N 1
ATOM 709 C CA . THR A 1 90 ? -0.174 -44.288 3.511 0.86 67.82 90 THR A CA 1
ATOM 710 C C . THR A 1 90 ? 0.317 -42.893 3.882 0.86 69.38 90 THR A C 1
ATOM 711 O O . THR A 1 90 ? 0.729 -42.112 3.017 0.86 71.95 90 THR A O 1
ATOM 715 N N . GLN A 1 91 ? 0.284 -42.577 5.172 0.91 68.14 91 GLN A N 1
ATOM 716 C CA . GLN A 1 91 ? 0.537 -41.203 5.605 0.91 65.70 91 GLN A CA 1
ATOM 717 C C . GLN A 1 91 ? 1.785 -41.066 6.486 0.91 60.32 91 GLN A C 1
ATOM 718 O O . GLN A 1 91 ? 2.140 -42.001 7.214 0.91 59.87 91 GLN A O 1
ATOM 724 N N . TYR A 1 92 ? 2.428 -39.896 6.417 1.00 54.31 92 TYR A N 1
ATOM 725 C CA . TYR A 1 92 ? 3.706 -39.641 7.088 1.00 56.55 92 TYR A CA 1
ATOM 726 C C . TYR A 1 92 ? 3.720 -38.308 7.810 1.00 55.43 92 TYR A C 1
ATOM 727 O O . TYR A 1 92 ? 2.969 -37.412 7.441 1.00 54.33 92 TYR A O 1
ATOM 736 N N . PRO A 1 93 ? 4.581 -38.167 8.839 1.00 51.30 93 PRO A N 1
ATOM 737 C CA . PRO A 1 93 ? 4.616 -36.917 9.606 1.00 51.90 93 PRO A CA 1
ATOM 738 C C . PRO A 1 93 ? 5.415 -35.829 8.901 1.00 51.91 93 PRO A C 1
ATOM 739 O O . PRO A 1 93 ? 6.427 -36.105 8.259 1.00 54.59 93 PRO A O 1
ATOM 743 N N . ILE A 1 94 ? 4.938 -34.597 9.006 1.00 49.64 94 ILE A N 1
ATOM 744 C CA . ILE A 1 94 ? 5.696 -33.465 8.529 1.00 49.83 94 ILE A CA 1
ATOM 745 C C . ILE A 1 94 ? 6.310 -32.719 9.708 1.00 49.91 94 ILE A C 1
ATOM 746 O O . ILE A 1 94 ? 5.651 -32.473 10.721 1.00 50.80 94 ILE A O 1
ATOM 751 N N . LYS A 1 95 ? 7.598 -32.418 9.578 1.00 45.47 95 LYS A N 1
ATOM 752 C CA . LYS A 1 95 ? 8.311 -31.64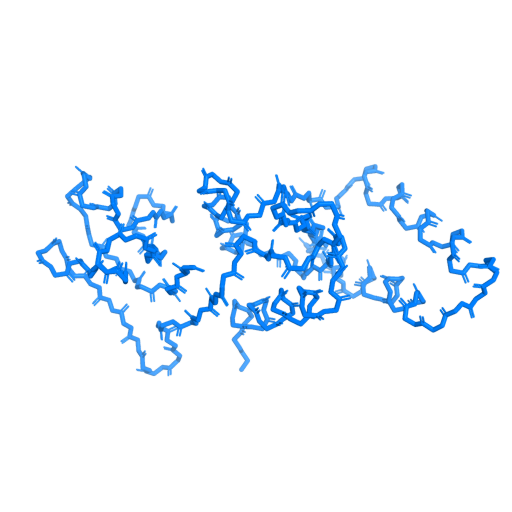3 10.564 1.00 43.78 95 LYS A CA 1
ATOM 753 C C . LYS A 1 95 ? 8.333 -30.230 10.013 1.00 42.99 95 LYS A C 1
ATOM 754 O O . LYS A 1 95 ? 8.779 -30.001 8.890 1.00 41.11 95 LYS A O 1
ATOM 760 N N . ILE A 1 96 ? 7.818 -29.286 10.783 1.00 41.27 96 ILE A N 1
ATOM 761 C CA . ILE A 1 96 ? 7.850 -27.892 10.359 1.00 40.53 96 ILE A CA 1
ATOM 762 C C . ILE A 1 96 ? 8.842 -27.090 11.186 1.00 43.31 96 ILE A C 1
ATOM 763 O O . ILE A 1 96 ? 8.755 -27.088 12.410 1.00 43.70 96 ILE A O 1
ATOM 768 N N . TYR A 1 97 ? 9.770 -26.402 10.518 1.00 39.26 97 TYR A N 1
ATOM 769 C CA . TYR A 1 97 ? 10.740 -25.558 11.201 1.00 38.66 97 TYR A CA 1
ATOM 770 C C . TYR A 1 97 ? 10.270 -24.112 11.219 1.00 39.96 97 TYR A C 1
ATOM 771 O O . TYR A 1 97 ? 10.053 -23.511 10.165 1.00 42.17 97 TYR A O 1
ATOM 780 N N . LEU A 1 98 ? 10.118 -23.548 12.411 1.00 41.52 98 LEU A N 1
ATOM 781 C CA . LEU A 1 98 ? 9.534 -22.213 12.541 1.00 43.27 98 LEU A CA 1
ATOM 782 C C . LEU A 1 98 ? 10.579 -21.133 12.389 1.00 39.71 98 LEU A C 1
ATOM 783 O O . LEU A 1 98 ? 11.751 -21.335 12.702 1.00 41.80 98 LEU A O 1
ATOM 788 N N . LYS A 1 99 ? 10.144 -19.978 11.903 1.00 27.38 99 LYS A N 1
ATOM 789 C CA . LYS A 1 99 ? 11.044 -18.857 11.665 1.00 21.48 99 LYS A CA 1
ATOM 790 C C . LYS A 1 99 ? 10.725 -17.731 12.619 1.00 25.73 99 LYS A C 1
ATOM 791 O O . LYS A 1 99 ? 9.609 -17.217 12.598 1.00 27.40 99 LYS A O 1
ATOM 797 N N . TYR A 1 100 ? 11.710 -17.352 13.434 1.00 26.65 100 TYR A N 1
ATOM 798 C CA . TYR A 1 100 ? 11.675 -16.106 14.197 1.00 29.63 100 TYR A CA 1
ATOM 799 C C . TYR A 1 100 ? 12.741 -15.149 13.672 1.00 32.55 100 TYR A C 1
ATOM 800 O O . TYR A 1 100 ? 13.737 -15.586 13.108 1.00 31.30 100 TYR A O 1
ATOM 809 N N . LEU A 1 101 ? 12.532 -13.851 13.867 1.00 33.01 101 LEU A N 1
ATOM 810 C CA . LEU A 1 101 ? 13.486 -12.853 13.407 1.00 39.02 101 LEU A CA 1
ATOM 811 C C . LEU A 1 101 ? 14.672 -12.660 14.346 1.00 39.82 101 LEU A C 1
ATOM 812 O O . LEU A 1 101 ? 15.793 -12.428 13.891 1.00 41.42 101 LEU A O 1
ATOM 817 N N . ASP A 1 102 ? 14.429 -12.770 15.647 1.00 34.64 102 ASP A N 1
ATOM 818 C CA . ASP A 1 102 ? 15.463 -12.470 16.633 1.00 38.80 102 ASP A CA 1
ATOM 819 C C . ASP A 1 102 ? 15.956 -13.751 17.292 1.00 39.35 102 ASP A C 1
ATOM 820 O O . ASP A 1 102 ? 15.206 -14.715 17.374 1.00 38.14 102 ASP A O 1
ATOM 825 N N . PRO A 1 103 ? 17.212 -13.750 17.786 1.00 37.39 103 PRO A N 1
ATOM 826 C CA . PRO 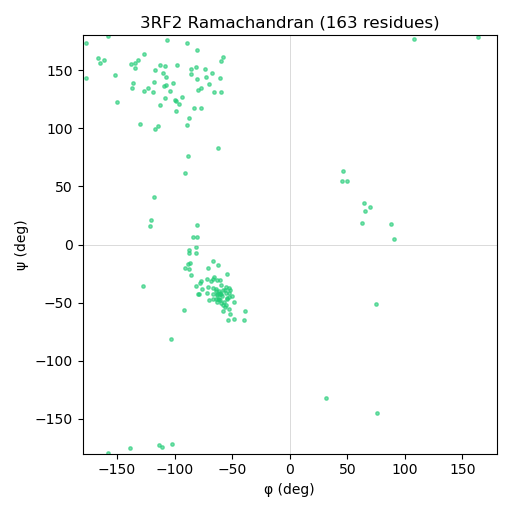A 1 103 ? 17.792 -14.906 18.477 1.00 39.52 103 PRO A CA 1
ATOM 827 C C . PRO A 1 103 ? 16.923 -15.426 19.626 1.00 41.63 103 PRO A C 1
ATOM 828 O O . PRO A 1 103 ? 16.857 -16.633 19.811 1.00 43.77 103 PRO A O 1
ATOM 832 N N . LYS A 1 104 ? 16.266 -14.544 20.371 1.00 39.06 104 LYS A N 1
ATOM 833 C CA . LYS A 1 104 ? 15.451 -14.980 21.506 1.00 41.01 104 LYS A CA 1
ATOM 834 C C . LYS A 1 104 ? 14.058 -15.474 21.098 1.00 37.49 104 LYS A C 1
ATOM 835 O O . LYS A 1 104 ? 13.273 -15.894 21.941 1.00 40.97 104 LYS A O 1
ATOM 841 N N . LYS A 1 105 ? 13.738 -15.411 19.814 1.00 33.95 105 LYS A N 1
ATOM 842 C CA . LYS A 1 105 ? 12.469 -15.963 19.337 1.00 36.81 105 LYS A CA 1
ATOM 843 C C . LYS A 1 105 ? 11.236 -15.231 19.874 1.00 37.88 105 LYS A C 1
ATOM 844 O O . LYS A 1 105 ? 10.174 -15.831 20.017 1.00 34.54 105 LYS A O 1
ATOM 850 N N . ARG A 1 106 ? 11.381 -13.944 20.166 1.00 37.86 106 ARG A N 1
ATOM 851 C CA . ARG A 1 106 ? 10.256 -13.140 20.629 1.00 47.85 106 ARG A CA 1
ATOM 852 C C . ARG A 1 106 ? 9.478 -12.511 19.464 1.00 49.25 106 ARG A C 1
ATOM 853 O O . ARG A 1 106 ? 8.338 -12.070 19.629 1.00 52.91 106 ARG A O 1
ATOM 861 N N . LYS A 1 107 ? 10.095 -12.484 18.289 1.00 43.49 107 LYS A N 1
ATOM 862 C CA . LYS A 1 107 ? 9.465 -11.942 17.093 1.00 40.25 107 LYS A CA 1
ATOM 863 C C . LYS A 1 107 ? 9.288 -13.037 16.017 1.00 36.32 107 LYS A C 1
ATOM 864 O O . LYS A 1 107 ? 10.231 -13.371 15.285 1.00 34.94 107 LYS A O 1
ATOM 870 N N . SER A 1 108 ? 8.079 -13.585 15.937 1.00 32.04 108 SER A N 1
ATOM 871 C CA . SER A 1 108 ? 7.721 -14.598 14.946 1.00 31.04 108 SER A CA 1
ATOM 872 C C . SER A 1 108 ? 7.577 -14.002 13.545 1.00 32.56 108 SER A C 1
ATOM 873 O O . SER A 1 108 ? 7.107 -12.875 13.382 1.00 35.26 108 SER A O 1
ATOM 876 N N . ALA A 1 109 ? 7.979 -14.753 12.528 1.00 30.48 109 ALA A N 1
ATOM 877 C CA . ALA A 1 109 ? 7.726 -14.322 11.158 1.00 29.85 109 ALA A CA 1
ATOM 878 C C . ALA A 1 109 ? 6.220 -14.310 10.878 1.00 28.05 109 ALA A C 1
ATOM 879 O O . ALA A 1 109 ? 5.738 -13.554 10.043 1.00 27.37 109 ALA A O 1
ATOM 881 N N . ILE A 1 110 ? 5.479 -15.161 11.577 1.00 26.02 110 ILE A N 1
ATOM 882 C CA . ILE A 1 110 ? 4.039 -15.194 11.405 1.00 30.58 110 ILE A CA 1
ATOM 883 C C . ILE A 1 110 ? 3.339 -14.416 12.501 1.00 34.65 110 ILE A C 1
ATOM 884 O O . ILE A 1 110 ? 3.415 -14.781 13.669 1.00 36.07 110 ILE A O 1
ATOM 889 N N . THR A 1 111 ? 2.672 -13.333 12.126 1.00 33.90 111 THR A N 1
ATOM 890 C CA . THR A 1 111 ? 1.882 -12.597 13.101 1.00 35.10 111 THR A CA 1
ATOM 891 C C . THR A 1 111 ? 0.564 -13.330 13.319 1.00 35.84 111 THR A C 1
ATOM 892 O O . THR A 1 111 ? 0.122 -13.497 14.454 1.00 38.51 111 THR A O 1
ATOM 896 N N . ASN A 1 112 ? -0.040 -13.801 12.228 1.00 31.97 112 ASN A N 1
ATOM 897 C CA . ASN A 1 112 ? -1.263 -14.574 12.331 1.00 32.05 112 ASN A CA 1
ATOM 898 C C . ASN A 1 112 ? -1.507 -15.362 11.073 1.00 26.94 112 ASN A C 1
ATOM 899 O O . ASN A 1 112 ? -1.005 -15.033 10.002 1.00 20.96 112 ASN A O 1
ATOM 904 N N . ILE A 1 113 ? -2.305 -16.406 11.207 1.00 29.25 113 ILE A N 1
ATOM 905 C CA . ILE A 1 113 ? -2.640 -17.244 10.081 1.00 28.22 113 ILE A CA 1
ATOM 906 C C . ILE A 1 113 ? -4.023 -17.805 10.337 1.00 30.15 113 ILE A C 1
ATOM 907 O O . ILE A 1 113 ? -4.257 -18.432 11.356 1.00 34.64 113 ILE A O 1
ATOM 912 N N . VAL A 1 114 ? -4.944 -17.550 9.417 1.00 26.50 114 VAL A N 1
ATOM 913 C CA . VAL A 1 114 ? -6.352 -17.818 9.658 1.00 35.25 114 VAL A CA 1
ATOM 914 C C . VAL A 1 114 ? -6.999 -18.462 8.444 1.00 35.97 114 VAL A C 1
ATOM 915 O O . VAL A 1 114 ? -6.790 -18.026 7.306 1.00 31.67 114 VAL A O 1
ATOM 919 N N . LYS A 1 115 ? -7.787 -19.505 8.699 1.00 33.94 115 LYS A N 1
ATOM 920 C CA . LYS A 1 115 ? -8.513 -20.202 7.648 1.00 29.30 115 LYS A CA 1
ATOM 921 C C . LYS A 1 115 ? -9.633 -19.289 7.127 1.00 30.03 115 LYS A C 1
ATOM 922 O O . LYS A 1 115 ? -10.311 -18.631 7.893 1.00 33.48 115 LYS A O 1
ATOM 928 N N . VAL A 1 116 ? -9.805 -19.268 5.814 1.00 32.96 116 VAL A N 1
ATOM 929 C CA . VAL A 1 116 ? -10.872 -18.500 5.197 1.00 33.73 116 VAL A CA 1
ATOM 930 C C . VAL A 1 116 ? -11.986 -19.452 4.784 1.00 40.70 116 VAL A C 1
ATOM 931 O O . VAL A 1 116 ? -12.966 -19.620 5.501 1.00 43.26 116 VAL A O 1
ATOM 935 N N . SER A 1 117 ? -11.819 -20.097 3.637 1.00 44.40 117 SER A N 1
ATOM 936 C CA . SER A 1 117 ? -12.793 -21.070 3.171 1.00 45.99 117 SER A CA 1
ATOM 937 C C . SER A 1 117 ? -12.951 -22.202 4.179 1.00 47.49 117 SER A C 1
ATOM 938 O O . SER A 1 117 ? -11.967 -22.762 4.652 1.00 44.41 117 SER A O 1
ATOM 941 N N . LYS A 1 118 ? -14.195 -22.528 4.508 1.00 53.28 118 LYS A N 1
ATOM 942 C CA . LYS A 1 118 ? -14.492 -23.630 5.415 1.00 59.15 118 LYS A CA 1
ATOM 943 C C . LYS A 1 118 ? -15.690 -24.431 4.922 1.00 65.49 118 LYS A C 1
ATOM 944 O O . LYS A 1 118 ? -16.217 -24.176 3.841 1.00 66.09 118 LYS A O 1
ATOM 950 N N . GLY A 1 119 ? -16.115 -25.399 5.724 1.00 69.02 119 GLY A N 1
ATOM 951 C CA . GLY A 1 119 ? -17.255 -26.227 5.383 1.00 72.34 119 GLY A CA 1
ATOM 952 C C . GLY A 1 119 ? -18.538 -25.426 5.346 1.00 74.08 119 GLY A C 1
ATOM 953 O O . GLY A 1 119 ? -18.835 -24.673 6.272 1.00 73.55 119 GLY A O 1
ATOM 954 N N . GLY A 1 120 ? -19.297 -25.587 4.268 1.00 77.94 120 GLY A N 1
ATOM 955 C CA . GLY A 1 120 ? -20.521 -24.833 4.077 1.00 83.29 120 GLY A CA 1
ATOM 956 C C . GLY A 1 120 ? -20.230 -23.400 3.682 1.00 86.79 120 GLY A C 1
ATOM 957 O O . GLY A 1 120 ? -20.766 -22.894 2.695 1.00 87.32 120 GLY A O 1
ATOM 958 N N . ARG A 1 121 ? -19.370 -22.747 4.457 1.00 84.00 121 ARG A N 1
ATOM 959 C CA . ARG A 1 121 ? -19.000 -21.362 4.203 1.00 83.95 121 ARG A CA 1
ATOM 960 C C . ARG A 1 121 ? -17.778 -21.274 3.300 1.00 76.03 121 ARG A C 1
ATOM 961 O O . ARG A 1 121 ? -16.741 -20.747 3.695 1.00 73.04 121 ARG A O 1
ATOM 969 N N . ARG A 1 122 ? -17.911 -21.794 2.085 1.00 70.67 122 ARG A N 1
ATOM 970 C CA . ARG A 1 122 ? -16.825 -21.773 1.117 1.00 64.65 122 ARG A CA 1
ATOM 971 C C . ARG A 1 122 ? -16.517 -20.351 0.670 1.00 58.79 122 ARG A C 1
ATOM 972 O O . ARG A 1 122 ? -17.409 -19.511 0.591 1.00 61.56 122 ARG A O 1
ATOM 980 N N . VAL A 1 123 ? -15.252 -20.088 0.369 1.00 46.12 123 VAL A N 1
ATOM 981 C CA . VAL A 1 123 ? -14.844 -18.787 -0.139 1.00 40.00 123 VAL A CA 1
ATOM 982 C C . VAL A 1 123 ? -13.991 -18.936 -1.389 1.00 42.35 123 VAL A C 1
ATOM 983 O O . VAL A 1 123 ? -12.817 -19.288 -1.312 1.00 46.29 123 VAL A O 1
ATOM 987 N N . TYR A 1 124 ? -14.590 -18.668 -2.541 1.00 39.53 124 TYR A N 1
ATOM 988 C CA . TYR A 1 124 ? -13.868 -18.687 -3.797 1.00 43.70 124 TYR A CA 1
ATOM 989 C C . TYR A 1 124 ? -13.703 -17.258 -4.270 1.00 45.07 124 TYR A C 1
ATOM 990 O O . TYR A 1 124 ? -14.596 -16.439 -4.062 1.00 45.90 124 TYR A O 1
ATOM 999 N N . ALA A 1 125 ? -12.568 -16.959 -4.899 1.00 42.46 125 ALA A N 1
ATOM 1000 C CA . ALA A 1 125 ? -12.333 -15.631 -5.465 1.00 36.43 125 ALA A CA 1
ATOM 1001 C C . ALA A 1 125 ? -12.170 -15.773 -6.959 1.00 39.51 125 ALA A C 1
ATOM 1002 O O . ALA A 1 125 ? -11.538 -16.712 -7.422 1.00 42.10 125 ALA A O 1
ATOM 1004 N N . GLY A 1 126 ? -12.730 -14.838 -7.716 1.00 40.57 126 GLY A N 1
ATOM 1005 C CA . GLY A 1 126 ? -12.593 -14.870 -9.161 1.00 40.15 126 GLY A CA 1
ATOM 1006 C C . GLY A 1 126 ? -11.351 -14.126 -9.616 1.00 38.94 126 GLY A C 1
ATOM 1007 O O . GLY A 1 126 ? -10.657 -13.492 -8.821 1.00 33.90 126 GLY A O 1
ATOM 1008 N N . VAL A 1 127 ? -11.066 -14.207 -10.905 1.00 40.97 127 VAL A N 1
ATOM 1009 C CA . VAL A 1 127 ? -9.944 -13.482 -11.466 1.00 41.70 127 VAL A CA 1
ATOM 1010 C C . VAL A 1 127 ? -9.961 -12.013 -11.053 1.00 42.95 127 VAL A C 1
ATOM 1011 O O . VAL A 1 127 ? -8.939 -11.455 -10.673 1.00 44.04 127 VAL A O 1
ATOM 1015 N N . ARG A 1 128 ? -11.131 -11.391 -11.121 1.00 43.64 128 ARG A N 1
ATOM 1016 C CA . ARG A 1 128 ? -11.248 -9.953 -10.896 1.00 38.66 128 ARG A CA 1
ATOM 1017 C C . ARG A 1 128 ? -11.411 -9.610 -9.423 1.00 37.22 128 ARG A C 1
ATOM 1018 O O . ARG A 1 128 ? -11.238 -8.458 -9.029 1.00 42.93 128 ARG A O 1
ATOM 1026 N N . THR A 1 129 ? -11.742 -10.603 -8.608 1.00 32.16 129 THR A N 1
ATOM 1027 C CA . THR A 1 129 ? -11.999 -10.356 -7.191 1.00 32.10 129 THR A CA 1
ATOM 1028 C C . THR A 1 129 ? -11.019 -11.081 -6.267 1.00 34.17 129 THR A C 1
ATOM 1029 O O . THR A 1 129 ? -11.406 -11.601 -5.227 1.00 34.95 129 THR A O 1
ATOM 1033 N N . MET A 1 130 ? -9.748 -11.089 -6.639 1.00 36.25 130 MET A N 1
ATOM 1034 C CA . MET A 1 130 ? -8.736 -11.743 -5.826 1.00 36.06 130 MET A CA 1
ATOM 1035 C C . MET A 1 130 ? -8.305 -10.777 -4.729 1.00 32.55 130 MET A C 1
ATOM 1036 O O . MET A 1 130 ? -7.754 -9.722 -5.009 1.00 32.94 130 MET A O 1
ATOM 1041 N N . PRO A 1 131 ? -8.543 -11.148 -3.467 1.00 29.00 131 PRO A N 1
ATOM 1042 C CA . PRO A 1 131 ? -8.367 -10.236 -2.329 1.00 24.82 131 PRO A CA 1
ATOM 1043 C C . PRO A 1 131 ? -6.904 -9.980 -1.995 1.00 26.55 131 PRO A C 1
ATOM 1044 O O . PRO A 1 131 ? -6.052 -10.845 -2.240 1.00 28.62 131 PRO A O 1
ATOM 1048 N N . TYR A 1 132 ? -6.633 -8.798 -1.453 1.00 21.85 132 TYR A N 1
ATOM 1049 C CA . TYR A 1 132 ? -5.345 -8.476 -0.860 1.00 21.25 132 TYR A CA 1
ATOM 1050 C C . TYR A 1 132 ? -5.479 -8.668 0.644 1.00 24.54 132 TYR A C 1
ATOM 1051 O O . TYR A 1 132 ? -6.586 -8.552 1.210 1.00 19.72 132 TYR A O 1
ATOM 1060 N N . VAL A 1 133 ? -4.349 -8.943 1.291 1.00 26.33 133 VAL A N 1
ATOM 1061 C CA . VAL A 1 133 ? -4.304 -9.115 2.735 1.00 25.31 133 VAL A CA 1
ATOM 1062 C C . VAL A 1 133 ? -3.387 -8.061 3.363 1.00 26.19 133 VAL A C 1
ATOM 1063 O O . VAL A 1 133 ? -2.267 -7.858 2.901 1.00 24.37 133 VAL A O 1
ATOM 1067 N N . LYS A 1 134 ? -3.863 -7.381 4.402 1.00 31.04 134 LYS A N 1
ATOM 1068 C CA . LYS A 1 134 ? -3.099 -6.293 5.046 1.00 29.39 134 LYS A CA 1
ATOM 1069 C C . LYS A 1 134 ? -2.462 -5.327 4.037 1.00 32.23 134 LYS A C 1
ATOM 1070 O O . LYS A 1 134 ? -1.242 -5.121 4.046 1.00 31.85 134 LYS A O 1
ATOM 1076 N N . ARG A 1 135 ? -3.277 -4.773 3.149 1.00 33.20 135 ARG A N 1
ATOM 1077 C CA . ARG A 1 135 ? -2.807 -3.819 2.149 1.00 37.80 135 ARG A CA 1
ATOM 1078 C C . ARG A 1 135 ? -1.788 -4.397 1.175 1.00 39.78 135 ARG A C 1
ATOM 1079 O O . ARG A 1 135 ? -1.064 -3.653 0.518 1.00 46.67 135 ARG A O 1
ATOM 1087 N N . GLY A 1 136 ? -1.735 -5.721 1.082 1.00 36.23 136 GLY A N 1
ATOM 1088 C CA . GLY A 1 136 ? -0.804 -6.390 0.191 1.00 34.76 136 GLY A CA 1
ATOM 1089 C C . GLY A 1 136 ? 0.531 -6.725 0.841 1.00 36.60 136 GLY A C 1
ATOM 1090 O O . GLY A 1 136 ? 1.449 -7.202 0.173 1.00 38.98 136 GLY A O 1
ATOM 1091 N N . LEU A 1 137 ? 0.638 -6.465 2.141 1.00 34.05 137 LEU A N 1
ATOM 1092 C CA . LEU A 1 137 ? 1.814 -6.838 2.921 1.00 33.98 137 LEU A CA 1
ATOM 1093 C C . LEU A 1 137 ? 1.715 -8.245 3.475 1.00 34.65 137 LEU A C 1
ATOM 1094 O O . LEU A 1 137 ? 2.732 -8.834 3.843 1.00 32.91 137 LEU A O 1
ATOM 1099 N N . GLY A 1 138 ? 0.488 -8.766 3.564 1.00 29.69 138 GLY A N 1
ATOM 1100 C CA . GLY A 1 138 ? 0.256 -10.150 3.929 1.00 25.21 138 GLY A CA 1
ATOM 1101 C C . GLY A 1 138 ? -0.064 -10.948 2.674 1.00 28.43 138 GLY A C 1
ATOM 1102 O O . GLY A 1 138 ? 0.063 -10.446 1.555 1.00 27.80 138 GLY A O 1
ATOM 1103 N N . ILE A 1 139 ? -0.475 -12.196 2.840 1.00 25.18 139 ILE A N 1
ATOM 1104 C CA . ILE A 1 139 ? -0.847 -13.000 1.687 1.00 23.60 139 ILE A CA 1
ATOM 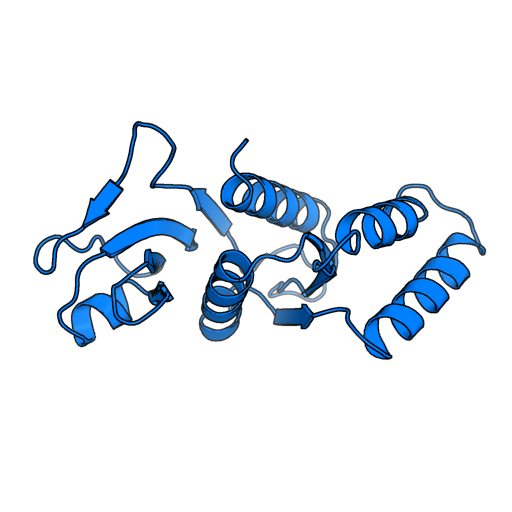1105 C C . ILE A 1 139 ? -2.132 -13.750 1.914 1.00 23.31 139 ILE A C 1
ATOM 1106 O O . ILE A 1 139 ? -2.483 -14.084 3.045 1.00 23.53 139 ILE A O 1
ATOM 1111 N N . ALA A 1 140 ? -2.834 -14.016 0.818 1.00 24.90 140 ALA A N 1
ATOM 1112 C CA . ALA A 1 140 ? -3.867 -15.026 0.815 1.00 21.61 140 ALA A CA 1
ATOM 1113 C C . ALA A 1 140 ? -3.239 -16.228 0.157 1.00 26.64 140 ALA A C 1
ATOM 1114 O O . ALA A 1 140 ? -2.496 -16.094 -0.818 1.00 32.24 140 ALA A O 1
ATOM 1116 N N . ILE A 1 141 ? -3.517 -17.405 0.700 1.00 21.39 141 ILE A N 1
ATOM 1117 C CA . ILE A 1 141 ? -3.135 -18.629 0.023 1.00 26.98 141 ILE A CA 1
ATOM 1118 C C . ILE A 1 141 ? -4.366 -19.180 -0.694 1.00 25.83 141 ILE A C 1
ATOM 1119 O O . ILE A 1 141 ? -5.408 -19.386 -0.070 1.00 26.40 141 ILE A O 1
ATOM 1124 N N . VAL A 1 142 ? -4.242 -19.400 -2.001 1.00 25.28 142 VAL A N 1
ATOM 1125 C CA . VAL A 1 142 ? -5.381 -19.737 -2.838 1.00 28.97 142 VAL A CA 1
ATOM 1126 C C . VAL A 1 142 ? -5.170 -21.004 -3.648 1.00 35.64 142 VAL A C 1
ATOM 1127 O O . VAL A 1 142 ? -4.142 -21.169 -4.307 1.00 34.50 142 VAL A O 1
ATOM 1131 N N . SER A 1 143 ? -6.164 -21.889 -3.619 1.00 35.13 143 SER A N 1
ATOM 1132 C CA . SER A 1 143 ? -6.113 -23.109 -4.414 1.00 41.37 143 SER A CA 1
ATOM 1133 C C . SER A 1 143 ? -6.681 -22.858 -5.804 1.00 42.09 143 SER A C 1
ATOM 1134 O O . SER A 1 143 ? -7.889 -22.675 -5.960 1.00 41.47 143 SER A O 1
ATOM 1137 N N . THR A 1 144 ? -5.804 -22.839 -6.805 1.00 38.03 144 THR A N 1
ATOM 1138 C CA . THR A 1 144 ? -6.208 -22.546 -8.167 1.00 41.60 144 THR A CA 1
ATOM 1139 C C . THR A 1 144 ? -6.188 -23.817 -8.999 1.00 43.94 144 THR A C 1
ATOM 1140 O O . THR A 1 144 ? -5.791 -24.880 -8.518 1.00 46.81 144 THR A O 1
ATOM 1144 N N . ASP A 1 145 ? -6.607 -23.719 -10.254 1.00 43.91 145 ASP A N 1
ATOM 1145 C CA . ASP A 1 145 ? -6.551 -24.897 -11.109 1.00 49.50 145 ASP A CA 1
ATOM 1146 C C . ASP A 1 145 ? -5.123 -25.078 -11.636 1.00 49.67 145 ASP A C 1
ATOM 1147 O O . ASP A 1 145 ? -4.858 -25.931 -12.484 1.00 52.89 145 ASP A O 1
ATOM 1152 N N . ALA A 1 146 ? -4.211 -24.257 -11.127 1.00 48.10 146 ALA A N 1
ATOM 1153 C CA . ALA A 1 146 ? -2.807 -24.345 -11.500 1.00 47.67 146 ALA A CA 1
ATOM 1154 C C . ALA A 1 146 ? -1.921 -24.594 -10.283 1.00 48.19 146 ALA A C 1
ATOM 1155 O O . ALA A 1 146 ? -0.705 -24.414 -10.341 1.00 47.52 146 ALA A O 1
ATOM 1157 N N . GLY A 1 147 ? -2.533 -25.015 -9.182 1.00 46.97 147 GLY A N 1
ATOM 1158 C CA . GLY A 1 147 ? -1.801 -25.251 -7.952 1.00 42.06 147 GLY A CA 1
ATOM 1159 C C . GLY A 1 147 ? -2.069 -24.203 -6.878 1.00 38.27 147 GLY A C 1
ATOM 1160 O O . GLY A 1 147 ? -2.799 -23.231 -7.095 1.00 33.33 147 GLY A O 1
ATOM 1161 N N . VAL A 1 148 ? -1.464 -24.423 -5.712 1.00 35.16 148 VAL A N 1
ATOM 1162 C CA . VAL A 1 148 ? -1.682 -23.620 -4.521 1.00 38.25 148 VAL A CA 1
ATOM 1163 C C . VAL A 1 148 ? -0.620 -22.541 -4.501 1.00 41.43 148 VAL A C 1
ATOM 1164 O O . VAL A 1 148 ? 0.562 -22.852 -4.607 1.00 47.94 148 VAL A O 1
ATOM 1168 N N . MET A 1 149 ? -1.026 -21.278 -4.368 1.00 34.72 149 MET A N 1
ATOM 1169 C CA . MET A 1 149 ? -0.098 -20.162 -4.548 1.00 33.52 149 MET A CA 1
ATOM 1170 C C . MET A 1 149 ? -0.602 -18.903 -3.852 1.00 33.42 149 MET A C 1
ATOM 1171 O O . MET A 1 149 ? -1.684 -18.904 -3.270 1.00 34.40 149 MET A O 1
ATOM 1176 N N . THR A 1 150 ? 0.166 -17.821 -3.933 1.00 28.12 150 THR A N 1
ATOM 1177 C CA . THR A 1 150 ? -0.238 -16.587 -3.282 1.00 29.59 150 THR A CA 1
ATOM 1178 C C . THR A 1 150 ? -1.248 -15.841 -4.120 1.00 29.95 150 THR A C 1
ATOM 1179 O O . THR A 1 150 ? -1.489 -16.175 -5.284 1.00 28.11 150 THR A O 1
ATOM 1183 N N . ASP A 1 151 ? -1.866 -14.841 -3.507 1.00 28.78 151 ASP A N 1
ATOM 1184 C CA . ASP A 1 151 ? -2.777 -13.987 -4.236 1.00 25.29 151 ASP A CA 1
ATOM 1185 C C . ASP A 1 151 ? -1.983 -13.263 -5.307 1.00 29.41 151 ASP A C 1
ATOM 1186 O O . ASP A 1 151 ? -2.410 -13.172 -6.449 1.00 30.53 151 ASP A O 1
ATOM 1191 N N . HIS A 1 152 ? -0.803 -12.780 -4.945 1.00 35.06 152 HIS A N 1
ATOM 1192 C CA . HIS A 1 152 ? 0.049 -12.103 -5.911 1.00 37.12 152 HIS A CA 1
ATOM 1193 C C . HIS A 1 152 ? 0.268 -12.959 -7.156 1.00 40.71 152 HIS A C 1
ATOM 1194 O O . HIS A 1 152 ? 0.165 -12.474 -8.283 1.00 41.76 152 HIS A O 1
ATOM 1201 N N . GLU A 1 153 ? 0.560 -14.237 -6.964 1.00 43.97 153 GLU A N 1
ATOM 1202 C CA . GLU A 1 153 ? 0.814 -15.104 -8.110 1.00 44.35 153 GLU A CA 1
ATOM 1203 C C . GLU A 1 153 ? -0.468 -15.414 -8.878 1.00 40.35 153 GLU A C 1
ATOM 1204 O O . GLU A 1 153 ? -0.474 -15.409 -10.110 1.00 40.70 153 GLU A O 1
ATOM 1210 N N . ALA A 1 154 ? -1.554 -15.674 -8.157 1.00 37.23 154 ALA A N 1
ATOM 1211 C CA . ALA A 1 154 ? -2.835 -15.913 -8.813 1.00 37.97 154 ALA A CA 1
ATOM 1212 C C . ALA A 1 154 ? -3.165 -14.738 -9.727 1.00 39.34 154 ALA A C 1
ATOM 1213 O O . ALA A 1 154 ? -3.556 -14.937 -10.876 1.00 44.22 154 ALA A O 1
ATOM 1215 N N . ARG A 1 155 ? -2.991 -13.516 -9.227 1.00 36.66 155 ARG A N 1
ATOM 1216 C CA . ARG A 1 155 ? -3.246 -12.330 -10.044 1.00 38.46 155 ARG A CA 1
ATOM 1217 C C . ARG A 1 155 ? -2.351 -12.315 -11.277 1.00 46.90 155 ARG A C 1
ATOM 1218 O O . ARG A 1 155 ? -2.827 -12.131 -12.401 1.00 49.29 155 ARG A O 1
ATOM 1226 N N . ARG A 1 156 ? -1.053 -12.513 -11.064 1.00 50.77 156 ARG A N 1
ATOM 1227 C CA . ARG A 1 156 ? -0.092 -12.486 -12.157 1.00 52.05 156 ARG A CA 1
ATOM 1228 C C . ARG A 1 156 ? -0.489 -13.502 -13.214 1.00 53.84 156 ARG A C 1
ATOM 1229 O O . ARG A 1 156 ? -0.382 -13.244 -14.412 1.00 54.91 156 ARG A O 1
ATOM 1237 N N . MET A 1 157 ? -0.957 -14.659 -12.759 1.00 55.47 157 MET A N 1
ATOM 1238 C CA . MET A 1 157 ? -1.358 -15.733 -13.657 1.00 59.49 157 MET A CA 1
ATOM 1239 C C . MET A 1 157 ? -2.797 -15.567 -14.157 1.00 64.54 157 MET A C 1
ATOM 1240 O O . MET A 1 157 ? -3.334 -16.442 -14.842 1.00 67.00 157 MET A O 1
ATOM 1245 N N . ARG A 1 158 ? -3.416 -14.440 -13.820 1.00 64.91 158 ARG A N 1
ATOM 1246 C CA . ARG A 1 158 ? -4.796 -14.192 -14.214 1.00 65.61 158 ARG A CA 1
ATOM 1247 C C . ARG A 1 158 ? -5.678 -15.386 -13.862 1.00 61.82 158 ARG A C 1
ATOM 1248 O O . ARG A 1 158 ? -6.362 -15.941 -14.719 1.00 59.51 158 ARG A O 1
ATOM 1256 N N . LYS A 1 159 ? -5.658 -15.783 -12.595 1.00 57.75 159 LYS A N 1
ATOM 1257 C CA . LYS A 1 159 ? -6.461 -16.913 -12.167 1.00 54.87 159 LYS A CA 1
ATOM 1258 C C . LYS A 1 159 ? -7.278 -16.635 -10.908 1.00 48.23 159 LYS A C 1
ATOM 1259 O O . LYS A 1 159 ? -6.974 -15.719 -10.137 1.00 43.75 159 LYS A O 1
ATOM 1265 N N . GLY A 1 160 ? -8.329 -17.431 -10.730 1.00 44.83 160 GLY A N 1
ATOM 1266 C CA . GLY A 1 160 ? -9.118 -17.419 -9.518 1.00 39.39 160 GLY A CA 1
ATOM 1267 C C . GLY A 1 160 ? -8.913 -18.711 -8.758 1.00 37.58 160 GLY A C 1
ATOM 1268 O O . GLY A 1 160 ? -8.074 -19.534 -9.130 1.00 35.19 160 GLY A O 1
ATOM 1269 N N . GLY A 1 161 ? -9.669 -18.898 -7.685 1.00 36.07 161 GLY A N 1
ATOM 1270 C CA . GLY A 1 161 ? -9.500 -20.088 -6.881 1.00 36.88 161 GLY A CA 1
ATOM 1271 C C . GLY A 1 161 ? -10.113 -19.999 -5.505 1.00 36.73 161 GLY A C 1
ATOM 1272 O O . GLY A 1 161 ? -10.673 -18.970 -5.121 1.00 39.48 161 GLY A O 1
ATOM 1273 N N . GLU A 1 162 ? -9.999 -21.087 -4.753 1.00 36.53 162 GLU A N 1
ATOM 1274 C CA . GLU A 1 162 ? -10.512 -21.123 -3.400 1.00 36.33 162 GLU A CA 1
ATOM 1275 C C . GLU A 1 162 ? -9.539 -20.439 -2.449 1.00 37.59 162 GLU A C 1
ATOM 1276 O O . GLU A 1 162 ? -8.336 -20.687 -2.488 1.00 36.54 162 GLU A O 1
ATOM 1282 N N . VAL A 1 163 ? -10.061 -19.569 -1.596 1.00 35.94 163 VAL A N 1
ATOM 1283 C CA . VAL A 1 163 ? -9.208 -18.856 -0.664 1.00 31.37 163 VAL A CA 1
ATOM 1284 C C . VAL A 1 163 ? -9.072 -19.667 0.600 1.00 33.02 163 VAL A C 1
ATOM 1285 O O . VAL A 1 163 ? -9.976 -19.689 1.443 1.00 32.54 163 VAL A O 1
ATOM 1289 N N . ILE A 1 164 ? -7.927 -20.326 0.736 1.00 29.10 164 ILE A N 1
ATOM 1290 C CA . ILE A 1 164 ? -7.695 -21.194 1.879 1.00 30.45 164 ILE A CA 1
ATOM 1291 C C . ILE A 1 164 ? -7.385 -20.430 3.152 1.00 33.19 164 ILE A C 1
ATOM 1292 O O . ILE A 1 164 ? -7.833 -20.829 4.230 1.00 35.00 164 ILE A O 1
ATOM 1297 N N . ALA A 1 165 ? -6.623 -19.335 3.041 1.00 28.34 165 ALA A N 1
ATOM 1298 C CA . ALA A 1 165 ? -6.123 -18.684 4.251 1.00 23.32 165 ALA A CA 1
ATOM 1299 C C . ALA A 1 165 ? -5.585 -17.272 4.024 1.00 24.86 165 ALA A C 1
ATOM 1300 O O . ALA A 1 165 ? -5.153 -16.929 2.929 1.00 25.71 165 ALA A O 1
ATOM 1302 N N . PHE A 1 166 ? -5.592 -16.478 5.089 1.00 21.74 166 PHE A N 1
ATOM 1303 C CA . PHE A 1 166 ? -4.869 -15.213 5.144 1.00 22.67 166 PHE A CA 1
ATOM 1304 C C . PHE A 1 166 ? -3.671 -15.384 6.068 1.00 22.66 166 PHE A C 1
ATOM 1305 O O . PHE A 1 166 ? -3.785 -15.977 7.126 1.00 24.88 166 PHE A O 1
ATOM 1313 N N . VAL A 1 167 ? -2.522 -14.853 5.672 1.00 20.49 167 VAL A N 1
ATOM 1314 C CA . VAL A 1 167 ? -1.338 -14.938 6.510 1.00 24.59 167 VAL A CA 1
ATOM 1315 C C . VAL A 1 167 ? -0.668 -13.589 6.509 1.00 27.28 167 VAL A C 1
ATOM 1316 O O . VAL A 1 167 ? -0.577 -12.951 5.455 1.00 29.42 167 VAL A O 1
ATOM 1320 N N . TRP A 1 168 ? -0.180 -13.151 7.665 1.00 26.78 168 TRP A N 1
ATOM 1321 C CA . TRP A 1 168 ? 0.570 -11.892 7.722 1.00 29.65 168 TRP A CA 1
ATOM 1322 C C . TRP A 1 168 ? 1.519 -11.812 8.918 1.00 32.91 168 TRP A C 1
ATOM 1323 O O . TRP A 1 168 ? 1.577 -12.749 9.723 1.00 36.66 168 TRP A O 1
#

Secondary structure (DSSP, 8-state):
--HHHHHHHHHHHHHHTT-SEEEEE--HHHHHHHHHHHHHTSEEEEEE--HHHHHHHHHHHHHHHHSS--SSSHHHHHHHHHTTSTT--EEEEEE-BSSTTS-SBS-S-EEE-S-SSS--EE-STTPPPSGGGTSEEEEEEBTEEEEHHHHHHTT--EEEEEEE-

Foldseek 3Di:
DDQLQVVQVQVVVCLVVLHFKDKGADDVQNVLVLVQCCVVPQFVDKDWCDDPNLVVVLVVLVVVCPPPNDPPSVVRNVVQPVRVPDPIGMMMTGFDADDPSSPRGSWPHKHFDADPPRWAKAFLVGQDAAPNNPKWWWWQWPVGIYTSVVCNVVSTIGTGGMIID

B-factor: mean 51.46, std 19.62, range [16.08, 170.6]

Solvent-accessible surface area: 9906 Å² total; per-residue (Å²): 153,41,70,18,29,90,5,6,62,39,0,72,74,0,20,134,145,119,33,87,36,10,5,4,44,7,34,133,60,10,21,102,0,0,72,8,0,91,135,64,30,25,2,99,50,44,50,35,1,110,60,142,70,36,100,80,0,62,134,97,17,97,99,66,15,118,120,101,87,71,96,56,43,163,145,33,23,126,40,0,79,60,39,50,142,79,140,67,54,0,0,12,0,58,14,58,32,122,31,138,130,60,152,128,28,20,7,106,40,1,49,40,30,1,99,62,84,190,129,55,148,10,36,81,234,98,10,40,137,3,110,238,37,161,4,15,0,0,0,37,16,133,48,27,23,19,2,5,122,26,0,58,149,70,186,58,21,15,38,2,6,0,55,0,65